Protein AF-A0A822H3J5-F1 (afdb_monomer_lite)

Radius of gyration: 17.81 Å; chains: 1; bounding box: 48×28×46 Å

pLDDT: mean 81.53, std 12.72, range [36.09, 93.25]

Structure (mmCIF, N/CA/C/O backbone):
data_AF-A0A822H3J5-F1
#
_entry.id   AF-A0A822H3J5-F1
#
loop_
_atom_site.group_PDB
_atom_site.id
_atom_site.type_symbol
_atom_site.label_atom_id
_atom_site.label_alt_id
_atom_site.label_comp_id
_atom_site.label_asym_id
_atom_site.label_entity_id
_atom_site.label_seq_id
_atom_site.pdbx_PDB_ins_code
_atom_site.Cartn_x
_atom_site.Cartn_y
_atom_site.Cartn_z
_atom_site.occupancy
_atom_site.B_iso_or_equiv
_atom_site.auth_seq_id
_atom_site.auth_comp_id
_atom_site.auth_asym_id
_atom_site.auth_atom_id
_atom_site.pdbx_PDB_model_num
ATOM 1 N N . MET A 1 1 ? 9.505 6.292 -19.113 1.00 42.97 1 MET A N 1
ATOM 2 C CA . MET A 1 1 ? 9.206 5.441 -20.291 1.00 42.97 1 MET A CA 1
ATOM 3 C C . MET A 1 1 ? 9.836 5.980 -21.575 1.00 42.97 1 MET A C 1
ATOM 5 O O . MET A 1 1 ? 10.097 5.182 -22.468 1.00 42.97 1 MET A O 1
ATOM 9 N N . ASP A 1 2 ? 10.154 7.278 -21.648 1.00 36.09 2 ASP A N 1
ATOM 10 C CA . ASP A 1 2 ? 10.727 7.888 -22.856 1.00 36.09 2 ASP A CA 1
ATOM 11 C C . ASP A 1 2 ? 12.192 7.507 -23.126 1.00 36.09 2 ASP A C 1
ATOM 13 O O . ASP A 1 2 ? 12.512 7.163 -24.261 1.00 36.09 2 ASP A O 1
ATOM 17 N N . GLU A 1 3 ? 13.057 7.431 -22.109 1.00 44.28 3 GLU A N 1
ATOM 18 C CA . GLU A 1 3 ? 14.466 7.035 -22.315 1.00 44.28 3 GLU A CA 1
ATOM 19 C C . GLU A 1 3 ? 14.655 5.540 -22.611 1.00 44.28 3 GLU A C 1
ATOM 21 O O . GLU A 1 3 ? 15.494 5.163 -23.426 1.00 44.28 3 GLU A O 1
ATOM 26 N N . VAL A 1 4 ? 13.848 4.669 -21.996 1.00 50.56 4 VAL A N 1
ATOM 27 C CA . VAL A 1 4 ? 14.081 3.212 -22.049 1.00 50.56 4 VAL A CA 1
ATOM 28 C C . VAL A 1 4 ? 13.314 2.537 -23.193 1.00 50.56 4 VAL A C 1
ATOM 30 O O . VAL A 1 4 ? 13.763 1.526 -23.737 1.00 50.56 4 VAL A O 1
ATOM 33 N N . LEU A 1 5 ? 12.157 3.077 -23.606 1.00 49.94 5 LEU A N 1
ATOM 34 C CA . LEU A 1 5 ? 11.255 2.374 -24.524 1.00 49.94 5 LEU A CA 1
ATOM 35 C C . LEU A 1 5 ? 11.156 2.959 -25.946 1.00 49.94 5 LEU A C 1
ATOM 37 O O . LEU A 1 5 ? 10.657 2.236 -26.813 1.00 49.94 5 LEU A O 1
ATOM 41 N N . LYS A 1 6 ? 11.697 4.157 -26.237 1.00 47.06 6 LYS A N 1
ATOM 42 C CA . LYS A 1 6 ? 11.663 4.807 -27.574 1.00 47.06 6 LYS A CA 1
ATOM 43 C C . LYS A 1 6 ? 10.270 4.749 -28.240 1.00 47.06 6 LYS A C 1
ATOM 45 O O . LYS A 1 6 ? 10.139 4.230 -29.348 1.00 47.06 6 LYS A O 1
ATOM 50 N N . PHE A 1 7 ? 9.220 5.213 -27.559 1.00 49.91 7 PHE A N 1
ATOM 51 C CA . PHE A 1 7 ? 7.856 5.239 -28.111 1.00 49.91 7 PHE A CA 1
ATOM 52 C C . PHE A 1 7 ? 7.465 6.624 -28.644 1.00 49.91 7 PHE A C 1
ATOM 54 O O . PHE A 1 7 ? 7.901 7.652 -28.140 1.00 49.91 7 PHE A O 1
ATOM 61 N N . ASN A 1 8 ? 6.628 6.642 -29.686 1.00 45.78 8 ASN A N 1
ATOM 62 C CA . ASN A 1 8 ? 6.114 7.858 -30.313 1.00 45.78 8 ASN A CA 1
ATOM 63 C C . ASN A 1 8 ? 5.076 8.543 -29.396 1.00 45.78 8 ASN A C 1
ATOM 65 O O . ASN A 1 8 ? 4.083 7.930 -28.992 1.00 45.78 8 ASN A O 1
ATOM 69 N N . ILE A 1 9 ? 5.315 9.823 -29.098 1.00 51.97 9 ILE A N 1
ATOM 70 C CA . ILE A 1 9 ? 4.668 10.672 -28.079 1.00 51.97 9 ILE A CA 1
ATOM 71 C C . ILE A 1 9 ? 3.122 10.656 -28.125 1.00 51.97 9 ILE A C 1
ATOM 73 O O . ILE A 1 9 ? 2.481 10.803 -27.087 1.00 51.97 9 ILE A O 1
ATOM 77 N N . LYS A 1 10 ? 2.491 10.386 -29.280 1.00 52.34 10 LYS A N 1
ATOM 78 C CA . LYS A 1 10 ? 1.016 10.330 -29.409 1.00 52.34 10 LYS A CA 1
ATOM 79 C C . LYS A 1 10 ? 0.343 9.090 -28.796 1.00 52.34 10 LYS A C 1
ATOM 81 O O . LYS A 1 10 ? -0.787 9.206 -28.337 1.00 52.34 10 LYS A O 1
ATOM 86 N N . SER A 1 11 ? 0.990 7.920 -28.760 1.00 56.25 11 SER A N 1
ATOM 87 C CA . SER A 1 11 ? 0.411 6.709 -28.125 1.00 56.25 11 SER A CA 1
ATOM 88 C C . SER A 1 11 ? 0.693 6.619 -26.622 1.00 56.25 11 SER A C 1
ATOM 90 O O . SER A 1 11 ? 0.043 5.853 -25.910 1.00 56.25 11 SER A O 1
ATOM 92 N N . ASN A 1 12 ? 1.635 7.421 -26.121 1.00 61.66 12 ASN A N 1
ATOM 93 C CA . ASN A 1 12 ? 2.086 7.360 -24.733 1.00 61.66 12 ASN A CA 1
ATOM 94 C C . ASN A 1 12 ? 1.015 7.853 -23.750 1.00 61.66 12 ASN A C 1
ATOM 96 O O . ASN A 1 12 ? 0.921 7.330 -22.645 1.00 61.66 12 ASN A O 1
ATOM 100 N N . GLY A 1 13 ? 0.172 8.809 -24.159 1.00 65.38 13 GLY A N 1
ATOM 101 C CA . GLY A 1 13 ? -0.905 9.335 -23.315 1.00 65.38 13 GLY A CA 1
ATOM 102 C C . GLY A 1 13 ? -1.955 8.277 -22.965 1.00 65.38 13 GLY A C 1
ATOM 103 O O . GLY A 1 13 ? -2.314 8.129 -21.801 1.00 65.38 13 GLY A O 1
ATOM 104 N N . PHE A 1 14 ? -2.393 7.481 -23.947 1.00 68.75 14 PHE A N 1
ATOM 105 C CA . PHE A 1 14 ? -3.379 6.419 -23.716 1.00 68.75 14 PHE A CA 1
ATOM 106 C C . PHE A 1 14 ? -2.792 5.257 -22.900 1.00 68.75 14 PHE A C 1
ATOM 108 O O . PHE A 1 14 ? -3.411 4.792 -21.945 1.00 68.75 14 PHE A O 1
ATOM 115 N N . LEU A 1 15 ? -1.564 4.834 -23.221 1.00 66.69 15 LEU A N 1
ATOM 116 C CA . LEU A 1 15 ? -0.864 3.776 -22.481 1.00 66.69 15 LEU A CA 1
ATOM 117 C C . LEU A 1 15 ? -0.520 4.192 -21.043 1.00 66.69 15 LEU A C 1
ATOM 119 O O . LEU A 1 15 ? -0.580 3.358 -20.146 1.00 66.69 15 LEU A O 1
ATOM 123 N N . SER A 1 16 ? -0.217 5.471 -20.805 1.00 71.75 16 SER A N 1
ATOM 124 C CA . SER A 1 16 ? 0.045 5.993 -19.457 1.00 71.75 16 SER A CA 1
ATOM 125 C C . SER A 1 16 ? -1.232 6.191 -18.647 1.00 71.75 16 SER A C 1
ATOM 127 O O . SER A 1 16 ? -1.172 6.133 -17.426 1.00 71.75 16 SER A O 1
ATOM 129 N N . ALA A 1 17 ? -2.386 6.393 -19.292 1.00 78.81 17 ALA A N 1
ATOM 130 C CA . ALA A 1 17 ? -3.677 6.502 -18.613 1.00 78.81 17 ALA A CA 1
ATOM 131 C C . ALA A 1 17 ? -4.227 5.140 -18.147 1.00 78.81 17 ALA A C 1
ATOM 133 O O . ALA A 1 17 ? -4.946 5.081 -17.149 1.00 78.81 17 ALA A O 1
ATOM 134 N N . LEU A 1 18 ? -3.870 4.043 -18.830 1.00 80.50 18 LEU A N 1
ATOM 135 C CA . LEU A 1 18 ? -4.349 2.687 -18.523 1.00 80.50 18 LEU A CA 1
ATOM 136 C C . LEU A 1 18 ? -4.148 2.275 -17.049 1.00 80.50 18 LEU A C 1
ATOM 138 O O . LEU A 1 18 ? -5.122 1.846 -16.424 1.00 80.50 18 LEU A O 1
ATOM 142 N N . PRO A 1 19 ? -2.943 2.428 -16.457 1.00 81.50 19 PRO A N 1
ATOM 143 C CA . PRO A 1 19 ? -2.703 2.119 -15.048 1.00 81.50 19 PRO A CA 1
ATOM 144 C C . PRO A 1 19 ? -3.611 2.896 -14.096 1.00 81.50 19 PRO A C 1
ATOM 146 O O . PRO A 1 19 ? -4.104 2.324 -13.129 1.00 81.50 19 PRO A O 1
ATOM 149 N N . TYR A 1 20 ? -3.879 4.173 -14.379 1.00 82.94 20 TYR A N 1
ATOM 150 C CA . TYR A 1 20 ? -4.724 5.014 -13.526 1.00 82.94 20 TYR A CA 1
ATOM 151 C C . TYR A 1 20 ? -6.204 4.645 -13.625 1.00 82.94 20 TYR A C 1
ATOM 153 O O . TYR A 1 20 ? -6.905 4.662 -12.614 1.00 82.94 20 TYR A O 1
ATOM 161 N N . ILE A 1 21 ? -6.681 4.261 -14.812 1.00 85.31 21 ILE A N 1
ATOM 162 C CA . ILE A 1 21 ? -8.049 3.751 -14.985 1.00 85.31 21 ILE A CA 1
ATOM 163 C C . ILE A 1 21 ? -8.209 2.423 -14.234 1.00 85.31 21 ILE A C 1
ATOM 165 O O . ILE A 1 21 ? -9.179 2.244 -13.496 1.00 85.31 21 ILE A O 1
ATOM 169 N N . GLY A 1 22 ? -7.237 1.514 -14.371 1.00 84.06 22 GLY A N 1
ATOM 170 C CA . GLY A 1 22 ? -7.221 0.245 -13.640 1.00 84.06 22 GLY A CA 1
ATOM 171 C C . GLY A 1 22 ? -7.173 0.445 -12.124 1.00 84.06 22 GLY A C 1
ATOM 172 O O . GLY A 1 22 ? -7.916 -0.208 -11.391 1.00 84.06 22 GLY A O 1
ATOM 173 N N . LEU A 1 23 ? -6.363 1.400 -11.661 1.00 88.38 23 LEU A N 1
ATOM 174 C CA . LEU A 1 23 ? -6.303 1.814 -10.262 1.00 88.38 23 LEU A CA 1
ATOM 175 C C . LEU A 1 23 ? -7.672 2.304 -9.777 1.00 88.38 23 LEU A C 1
ATOM 177 O O . LEU A 1 23 ? -8.179 1.795 -8.782 1.00 88.38 23 LEU A O 1
ATOM 181 N N . TRP A 1 24 ? -8.295 3.245 -10.490 1.00 89.12 24 TRP A N 1
ATOM 182 C CA . TRP A 1 24 ? -9.594 3.803 -10.113 1.00 89.12 24 TRP A CA 1
ATOM 183 C C . TRP A 1 24 ? -10.687 2.731 -10.016 1.00 89.12 24 TRP A C 1
ATOM 185 O O . TRP A 1 24 ? -11.409 2.675 -9.018 1.00 89.12 24 TRP A O 1
ATOM 195 N N . LEU A 1 25 ? -10.780 1.835 -11.003 1.00 90.19 25 LEU A N 1
ATOM 196 C CA . LEU A 1 25 ? -11.736 0.725 -10.968 1.00 90.19 25 LEU A CA 1
ATOM 197 C C . LEU A 1 25 ? -11.498 -0.175 -9.752 1.00 90.19 25 LEU A C 1
ATOM 199 O O . LEU A 1 25 ? -12.436 -0.501 -9.023 1.00 90.19 25 LEU A O 1
ATOM 203 N N . ASN A 1 26 ? -10.242 -0.537 -9.496 1.00 89.62 26 ASN A N 1
ATOM 204 C CA . ASN A 1 26 ? -9.917 -1.455 -8.416 1.00 89.62 26 ASN A CA 1
ATOM 205 C C . ASN A 1 26 ? -10.085 -0.826 -7.021 1.00 89.62 26 ASN A C 1
ATOM 207 O O . ASN A 1 26 ? -10.427 -1.532 -6.073 1.00 89.62 26 ASN A O 1
ATOM 211 N N . ILE A 1 27 ? -9.932 0.495 -6.878 1.00 90.81 27 ILE A N 1
ATOM 212 C CA . ILE A 1 27 ? -10.274 1.215 -5.638 1.00 90.81 27 ILE A CA 1
ATOM 213 C C . ILE A 1 27 ? -11.762 1.037 -5.313 1.00 90.81 27 ILE A C 1
ATOM 215 O O . ILE A 1 27 ? -12.110 0.646 -4.200 1.00 90.81 27 ILE A O 1
ATOM 219 N N . ASN A 1 28 ? -12.640 1.263 -6.293 1.00 90.56 28 ASN A N 1
ATOM 220 C CA . ASN A 1 28 ? -14.085 1.134 -6.096 1.00 90.56 28 ASN A CA 1
ATOM 221 C C . ASN A 1 28 ? -14.485 -0.316 -5.785 1.00 90.56 28 ASN A C 1
ATOM 223 O O . ASN A 1 28 ? -15.225 -0.572 -4.835 1.00 90.56 28 ASN A O 1
ATOM 227 N N . ILE A 1 29 ? -13.957 -1.278 -6.550 1.00 90.81 29 ILE A N 1
ATOM 228 C CA . ILE A 1 29 ? -14.249 -2.705 -6.357 1.00 90.81 29 ILE A CA 1
ATOM 229 C C . ILE A 1 29 ? -13.755 -3.180 -4.985 1.00 90.81 29 ILE A C 1
ATOM 231 O O . ILE A 1 29 ? -14.507 -3.816 -4.248 1.00 90.81 29 ILE A O 1
ATOM 235 N N . SER A 1 30 ? -12.515 -2.854 -4.613 1.00 89.00 30 SER A N 1
ATOM 236 C CA . SER A 1 30 ? -11.952 -3.264 -3.321 1.00 89.00 30 SER A CA 1
ATOM 237 C C . SER A 1 30 ? -12.694 -2.652 -2.133 1.00 89.00 30 SER A C 1
ATOM 239 O O . SER A 1 30 ? -12.882 -3.350 -1.139 1.00 89.00 30 SER A O 1
ATOM 241 N N . GLY A 1 31 ? -13.189 -1.415 -2.249 1.00 88.25 31 GLY A N 1
ATOM 242 C CA . GLY A 1 31 ? -14.052 -0.802 -1.236 1.00 88.25 31 GLY A CA 1
ATOM 243 C C . GLY A 1 31 ? -15.365 -1.565 -1.043 1.00 88.25 31 GLY A C 1
ATOM 244 O O . GLY A 1 31 ? -15.699 -1.941 0.080 1.00 88.25 31 GLY A O 1
ATOM 245 N N . ILE A 1 32 ? -16.060 -1.902 -2.137 1.00 90.69 32 ILE A N 1
ATOM 246 C CA . ILE A 1 32 ? -17.308 -2.685 -2.082 1.00 90.69 32 ILE A CA 1
ATOM 247 C C . ILE A 1 32 ? -17.056 -4.068 -1.468 1.00 90.69 32 ILE A C 1
ATOM 249 O O . ILE A 1 32 ? -17.806 -4.508 -0.596 1.00 90.69 32 ILE A O 1
ATOM 253 N N . ILE A 1 33 ? -15.997 -4.762 -1.897 1.00 88.94 33 ILE A N 1
ATOM 254 C CA . ILE A 1 33 ? -15.662 -6.093 -1.371 1.00 88.94 33 ILE A CA 1
ATOM 255 C C . ILE A 1 33 ? -15.318 -6.006 0.121 1.00 88.94 33 ILE A C 1
ATOM 257 O O . ILE A 1 33 ? -15.805 -6.828 0.902 1.00 88.94 33 ILE A O 1
ATOM 261 N N . ALA A 1 34 ? -14.526 -5.015 0.537 1.00 87.31 34 ALA A N 1
ATOM 262 C CA . ALA A 1 34 ? -14.180 -4.811 1.941 1.00 87.31 34 ALA A CA 1
ATOM 263 C C . ALA A 1 34 ? -15.430 -4.569 2.800 1.00 87.31 34 ALA A C 1
ATOM 265 O O . ALA A 1 34 ? -15.588 -5.203 3.846 1.00 87.31 34 ALA A O 1
ATOM 266 N N . ASP A 1 35 ? -16.356 -3.735 2.327 1.00 86.69 35 ASP A N 1
ATOM 267 C CA . ASP A 1 35 ? -17.621 -3.475 3.011 1.00 86.69 35 ASP A CA 1
ATOM 268 C C . ASP A 1 35 ? -18.493 -4.729 3.112 1.00 86.69 35 ASP A C 1
ATOM 270 O O . ASP A 1 35 ? -19.081 -4.990 4.163 1.00 86.69 35 ASP A O 1
ATOM 274 N N . VAL A 1 36 ? -18.567 -5.542 2.055 1.00 88.88 36 VAL A N 1
ATOM 275 C CA . VAL A 1 36 ? -19.323 -6.804 2.073 1.00 88.88 36 VAL A CA 1
ATOM 276 C C . VAL A 1 36 ? -18.722 -7.796 3.072 1.00 88.88 36 VAL A C 1
ATOM 278 O O . VAL A 1 36 ? -19.472 -8.421 3.825 1.00 88.88 36 VAL A O 1
ATOM 281 N N . ILE A 1 37 ? -17.393 -7.927 3.118 1.00 87.00 37 ILE A N 1
ATOM 282 C CA . ILE A 1 37 ? -16.687 -8.814 4.058 1.00 87.00 37 ILE A CA 1
ATOM 283 C C . ILE A 1 37 ? -16.976 -8.411 5.509 1.00 87.00 37 ILE A C 1
ATOM 285 O O . ILE A 1 37 ? -17.283 -9.273 6.340 1.00 87.00 37 ILE A O 1
ATOM 289 N N . ILE A 1 38 ? -16.936 -7.107 5.797 1.00 86.12 38 ILE A N 1
ATOM 290 C CA . ILE A 1 38 ? -17.208 -6.563 7.131 1.00 86.12 38 ILE A CA 1
ATOM 291 C C . ILE A 1 38 ? -18.691 -6.735 7.494 1.00 86.12 38 ILE A C 1
ATOM 293 O O . ILE A 1 38 ? -19.003 -7.225 8.580 1.00 86.12 38 ILE A O 1
ATOM 297 N N . ARG A 1 39 ? -19.623 -6.410 6.582 1.00 87.50 39 ARG A N 1
ATOM 298 C CA . ARG A 1 39 ? -21.077 -6.550 6.811 1.00 87.50 39 ARG A CA 1
ATOM 299 C C . ARG A 1 39 ? -21.492 -7.996 7.056 1.00 87.50 39 ARG A C 1
ATOM 301 O O . ARG A 1 39 ? -22.323 -8.252 7.923 1.00 87.50 39 ARG A O 1
ATOM 308 N N . LYS A 1 40 ? -20.899 -8.944 6.325 1.00 87.94 40 LYS A N 1
ATOM 309 C CA . LYS A 1 40 ? -21.140 -10.382 6.513 1.00 87.94 40 LYS A CA 1
ATOM 310 C C . LYS A 1 40 ? -20.417 -10.965 7.736 1.00 87.94 40 LYS A C 1
ATOM 312 O O . LYS A 1 40 ? -20.543 -12.162 7.974 1.00 87.94 40 LYS A O 1
ATOM 317 N N . LYS A 1 41 ? -19.676 -10.148 8.502 1.00 82.25 41 LYS A N 1
ATOM 318 C CA . LYS A 1 41 ? -18.871 -10.556 9.669 1.00 82.25 41 LYS A CA 1
ATOM 319 C C . LYS A 1 41 ? -17.923 -11.729 9.373 1.00 82.25 41 LYS A C 1
ATOM 321 O O . LYS A 1 41 ? -17.626 -12.520 10.261 1.00 82.25 41 LYS A O 1
ATOM 326 N N . LEU A 1 42 ? -17.446 -11.839 8.129 1.00 81.44 42 LEU A N 1
ATOM 327 C CA . LEU A 1 42 ? -16.528 -12.910 7.719 1.00 81.44 42 LEU A CA 1
ATOM 328 C C . LEU A 1 42 ? -15.133 -12.712 8.324 1.00 81.44 42 LEU A C 1
ATOM 330 O O . LEU A 1 42 ? -14.445 -13.676 8.641 1.00 81.44 42 LEU A O 1
ATOM 334 N N . LEU A 1 43 ? -14.723 -11.453 8.489 1.00 81.31 43 LEU A N 1
ATOM 335 C CA . LEU A 1 43 ? -13.462 -11.047 9.099 1.00 81.31 43 LEU A CA 1
ATOM 336 C C . LEU A 1 43 ? -13.691 -9.817 9.982 1.00 81.31 43 LEU A C 1
ATOM 338 O O . LEU A 1 43 ? -14.612 -9.030 9.753 1.00 81.31 43 LEU A O 1
ATOM 342 N N . THR A 1 44 ? -12.828 -9.623 10.982 1.00 84.25 44 THR A N 1
ATOM 343 C CA . THR A 1 44 ? -12.794 -8.368 11.746 1.00 84.25 44 THR A CA 1
ATOM 344 C C . THR A 1 44 ? -12.366 -7.215 10.840 1.00 84.25 44 THR A C 1
ATOM 346 O O . THR A 1 44 ? -11.671 -7.418 9.837 1.00 84.25 44 THR A O 1
ATOM 349 N N . THR A 1 45 ? -12.752 -5.989 11.194 1.00 81.94 45 THR A N 1
ATOM 350 C CA . THR A 1 45 ? -12.348 -4.775 10.466 1.00 81.94 45 THR A CA 1
ATOM 351 C C . THR A 1 45 ? -10.827 -4.722 10.320 1.00 81.94 45 THR A C 1
ATOM 353 O O . THR A 1 45 ? -10.320 -4.657 9.203 1.00 81.94 45 THR A O 1
ATOM 356 N N . THR A 1 46 ? -10.092 -4.925 11.414 1.00 84.62 46 THR A N 1
ATOM 357 C CA . THR A 1 46 ? -8.623 -4.941 11.436 1.00 84.62 46 THR A CA 1
ATOM 358 C C . THR A 1 46 ? -8.015 -6.000 10.515 1.00 84.62 46 THR A C 1
ATOM 360 O O . THR A 1 46 ? -7.075 -5.702 9.777 1.00 84.62 46 THR A O 1
ATOM 363 N N . ASN A 1 47 ? -8.534 -7.234 10.521 1.00 86.06 47 ASN A N 1
ATOM 364 C CA . ASN A 1 47 ? -7.993 -8.302 9.673 1.00 86.06 47 ASN A CA 1
ATOM 365 C C . ASN A 1 47 ? -8.311 -8.066 8.196 1.00 86.06 47 ASN A C 1
ATOM 367 O O . ASN A 1 47 ? -7.470 -8.337 7.343 1.00 86.06 47 ASN A O 1
ATOM 371 N N . THR A 1 48 ? -9.478 -7.491 7.905 1.00 86.38 48 THR A N 1
ATOM 372 C CA . THR A 1 48 ? -9.853 -7.068 6.552 1.00 86.38 48 THR A CA 1
ATOM 373 C C . THR A 1 48 ? -8.880 -6.000 6.049 1.00 86.38 48 THR A C 1
ATOM 375 O O . THR A 1 48 ? -8.261 -6.188 5.002 1.00 86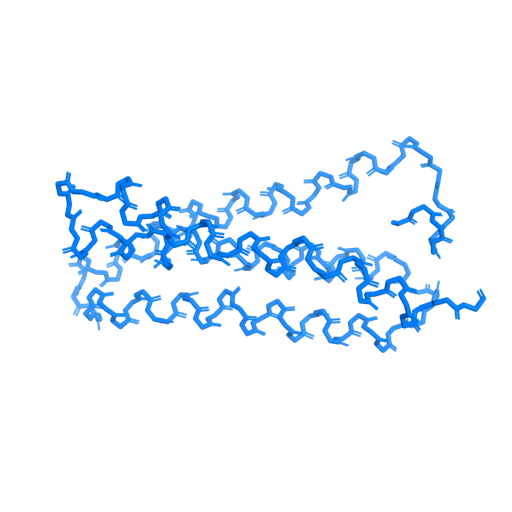.38 48 THR A O 1
ATOM 378 N N . ARG A 1 49 ? -8.628 -4.937 6.833 1.00 86.94 49 ARG A N 1
ATOM 379 C CA . ARG A 1 49 ? -7.662 -3.880 6.465 1.00 86.94 49 ARG A CA 1
ATOM 380 C C . ARG A 1 49 ? -6.247 -4.424 6.256 1.00 86.94 49 ARG A C 1
ATOM 382 O O . ARG A 1 49 ? -5.561 -4.011 5.321 1.00 86.94 49 ARG A O 1
ATOM 389 N N . LYS A 1 50 ? -5.795 -5.356 7.103 1.00 87.25 50 LYS A N 1
ATOM 390 C CA . LYS A 1 50 ? -4.480 -6.008 6.959 1.00 87.25 50 LYS A CA 1
ATOM 391 C C . LYS A 1 50 ? -4.393 -6.832 5.677 1.00 87.25 50 LYS A C 1
ATOM 393 O O . LYS A 1 50 ? -3.414 -6.699 4.951 1.00 87.25 50 LYS A O 1
ATOM 398 N N . LEU A 1 51 ? -5.416 -7.631 5.373 1.00 89.44 51 LEU A N 1
ATOM 399 C CA . LEU A 1 51 ? -5.452 -8.459 4.169 1.00 89.44 51 LEU A CA 1
ATOM 400 C C . LEU A 1 51 ? -5.361 -7.607 2.897 1.00 89.44 51 LEU A C 1
ATOM 402 O O . LEU A 1 51 ? -4.514 -7.875 2.048 1.00 89.44 51 LEU A O 1
ATOM 406 N N . PHE A 1 52 ? -6.172 -6.550 2.788 1.00 89.00 52 PHE A N 1
ATOM 407 C CA . PHE A 1 52 ? -6.138 -5.660 1.624 1.00 89.00 52 PHE A CA 1
ATOM 408 C C . PHE A 1 52 ? -4.803 -4.918 1.481 1.00 89.00 52 PHE A C 1
ATOM 410 O O . PHE A 1 52 ? -4.325 -4.763 0.360 1.00 89.00 52 PHE A O 1
ATOM 417 N N . ASN A 1 53 ? -4.162 -4.527 2.589 1.00 90.31 53 ASN A N 1
ATOM 418 C CA . ASN A 1 53 ? -2.819 -3.938 2.551 1.00 90.31 53 ASN A CA 1
ATOM 419 C C . ASN A 1 53 ? -1.739 -4.933 2.117 1.00 90.31 53 ASN A C 1
ATOM 421 O O . ASN A 1 53 ? -0.835 -4.561 1.374 1.00 90.31 53 ASN A O 1
ATOM 425 N N . ILE A 1 54 ? -1.808 -6.188 2.568 1.00 90.69 54 ILE A N 1
ATOM 426 C CA . ILE A 1 54 ? -0.849 -7.218 2.151 1.00 90.69 54 ILE A CA 1
ATOM 427 C C . ILE A 1 54 ? -1.027 -7.499 0.663 1.00 90.69 54 ILE A C 1
ATOM 429 O O . ILE A 1 54 ? -0.055 -7.442 -0.084 1.00 90.69 54 ILE A O 1
ATOM 433 N N . LEU A 1 55 ? -2.259 -7.731 0.208 1.00 89.25 55 LEU A N 1
ATOM 434 C CA . LEU A 1 55 ? -2.542 -7.987 -1.203 1.00 89.25 55 LEU A CA 1
ATOM 435 C C . LEU A 1 55 ? -2.122 -6.805 -2.083 1.00 89.25 55 LEU A C 1
ATOM 437 O O . LEU A 1 55 ? -1.432 -7.002 -3.078 1.00 89.25 55 LEU A O 1
ATOM 441 N N . GLY A 1 56 ? -2.466 -5.579 -1.690 1.00 87.38 56 GLY A N 1
ATOM 442 C CA . GLY A 1 56 ? -2.146 -4.377 -2.456 1.00 87.38 56 GLY A CA 1
ATOM 443 C C . GLY A 1 56 ? -0.677 -3.939 -2.408 1.00 87.38 56 GLY A C 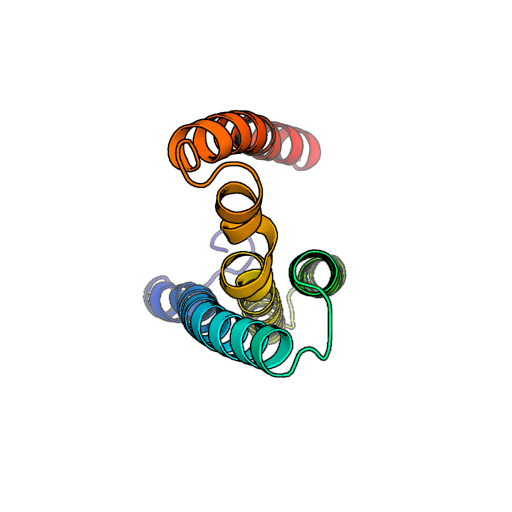1
ATOM 444 O O . GLY A 1 56 ? -0.327 -3.001 -3.112 1.00 87.38 56 GLY A O 1
ATOM 445 N N . ASN A 1 57 ? 0.198 -4.590 -1.634 1.00 88.81 57 ASN A N 1
ATOM 446 C CA . ASN A 1 57 ? 1.648 -4.337 -1.669 1.00 88.81 57 ASN A CA 1
ATOM 447 C C . ASN A 1 57 ? 2.445 -5.541 -2.186 1.00 88.81 57 ASN A C 1
ATOM 449 O O . ASN A 1 57 ? 3.388 -5.367 -2.956 1.00 88.81 57 ASN A O 1
ATOM 453 N N . LEU A 1 58 ? 2.042 -6.763 -1.832 1.00 91.56 58 LEU A N 1
ATOM 454 C CA . LEU A 1 58 ? 2.727 -7.988 -2.239 1.00 91.56 58 LEU A CA 1
ATOM 455 C C . LEU A 1 58 ? 2.563 -8.264 -3.737 1.00 91.56 58 LEU A C 1
ATOM 457 O O . LEU A 1 58 ? 3.547 -8.559 -4.412 1.00 91.56 58 LEU A O 1
ATOM 461 N N . LEU A 1 59 ? 1.341 -8.137 -4.271 1.00 88.31 59 LEU A N 1
ATOM 462 C CA . LEU A 1 59 ? 1.087 -8.343 -5.700 1.00 88.31 59 LEU A CA 1
ATOM 463 C C . LEU A 1 59 ? 1.884 -7.344 -6.554 1.00 88.31 59 LEU A C 1
ATOM 465 O O . LEU A 1 59 ? 2.655 -7.799 -7.402 1.00 88.31 59 LEU A O 1
ATOM 469 N N . PRO A 1 60 ? 1.803 -6.014 -6.325 1.00 88.00 60 PRO A N 1
ATOM 470 C CA . PRO A 1 60 ? 2.609 -5.063 -7.086 1.00 88.00 60 PRO A CA 1
ATOM 471 C C . PRO A 1 60 ? 4.113 -5.314 -6.961 1.00 88.00 60 PRO A C 1
ATOM 473 O O . PRO A 1 60 ? 4.812 -5.211 -7.964 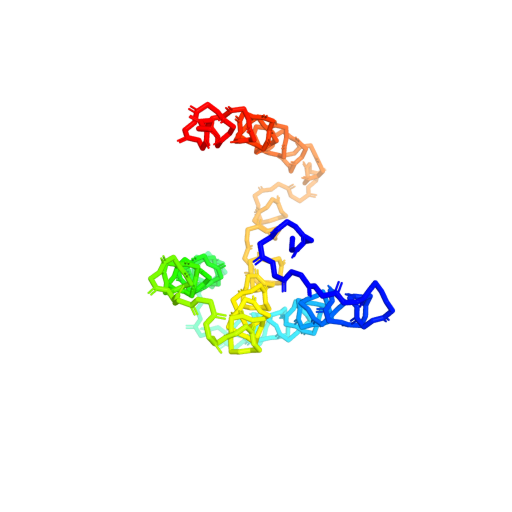1.00 88.00 60 PRO A O 1
ATOM 476 N N . ALA A 1 61 ? 4.614 -5.702 -5.781 1.00 88.25 61 ALA A N 1
ATOM 477 C CA . ALA A 1 61 ? 6.031 -6.015 -5.595 1.00 88.25 61 ALA A CA 1
ATOM 478 C C . ALA A 1 61 ? 6.493 -7.182 -6.484 1.00 88.25 61 ALA A C 1
ATOM 480 O O . ALA A 1 61 ? 7.537 -7.082 -7.126 1.00 88.25 61 ALA A O 1
ATOM 481 N N . ILE A 1 62 ? 5.701 -8.256 -6.585 1.00 89.12 62 ILE A N 1
ATOM 482 C CA . ILE A 1 62 ? 6.007 -9.402 -7.459 1.00 89.12 62 ILE A CA 1
ATOM 483 C C . ILE A 1 62 ? 6.020 -8.975 -8.933 1.00 89.12 62 ILE A C 1
ATOM 485 O O . ILE A 1 62 ? 6.925 -9.353 -9.683 1.00 89.12 62 ILE A O 1
ATOM 489 N N . PHE A 1 63 ? 5.046 -8.163 -9.358 1.00 86.81 63 PHE A N 1
ATOM 490 C CA . PHE A 1 63 ? 4.982 -7.677 -10.738 1.00 86.81 63 PHE A CA 1
ATOM 491 C C . PHE A 1 63 ? 6.152 -6.746 -11.075 1.00 86.81 63 PHE A C 1
ATOM 493 O O . PHE A 1 63 ? 6.776 -6.913 -12.120 1.00 86.81 63 PHE A O 1
ATOM 500 N N . VAL A 1 64 ? 6.502 -5.816 -10.183 1.00 85.12 64 VAL A N 1
ATOM 501 C CA . VAL A 1 64 ? 7.642 -4.903 -10.369 1.00 85.12 64 VAL A CA 1
ATOM 502 C C . VAL A 1 64 ? 8.971 -5.659 -10.364 1.00 85.12 64 VAL A C 1
ATOM 504 O O . VAL A 1 64 ? 9.828 -5.386 -11.202 1.00 85.12 64 VAL A O 1
ATOM 507 N N . LEU A 1 65 ? 9.132 -6.661 -9.497 1.00 87.75 65 LEU A N 1
ATOM 508 C CA . LEU A 1 65 ? 10.319 -7.515 -9.504 1.00 87.75 65 LEU A CA 1
ATOM 509 C C . LEU A 1 65 ? 10.434 -8.300 -10.817 1.00 87.75 65 LEU A C 1
ATOM 511 O O . LEU A 1 65 ? 11.513 -8.384 -11.393 1.00 87.75 65 LEU A O 1
ATOM 515 N N . SER A 1 66 ? 9.318 -8.818 -11.332 1.00 84.12 66 SER A N 1
ATOM 516 C CA . SER A 1 66 ? 9.287 -9.518 -12.622 1.00 84.12 66 SER A CA 1
ATOM 517 C C . SER A 1 66 ? 9.691 -8.599 -13.780 1.00 84.12 66 SER A C 1
ATOM 519 O O . SER A 1 66 ? 10.419 -9.025 -14.675 1.00 84.12 66 SER A O 1
ATOM 521 N N . LEU A 1 67 ? 9.284 -7.324 -13.739 1.00 81.75 67 LEU A N 1
ATOM 522 C CA . LEU A 1 67 ? 9.691 -6.316 -14.724 1.00 81.75 67 LEU A CA 1
ATOM 523 C C . LEU A 1 67 ? 11.203 -6.071 -14.725 1.00 81.75 67 LEU A C 1
ATOM 525 O O . LEU A 1 67 ? 11.767 -5.861 -15.797 1.00 81.75 67 LEU A O 1
ATOM 529 N N . ALA A 1 68 ? 11.865 -6.141 -13.566 1.00 79.94 68 ALA A N 1
ATOM 530 C CA . ALA A 1 68 ? 13.314 -5.951 -13.469 1.00 79.94 68 ALA A CA 1
ATOM 531 C C . ALA A 1 68 ? 14.114 -7.018 -14.243 1.00 79.94 68 ALA A C 1
ATOM 533 O O . ALA A 1 68 ? 15.222 -6.744 -14.698 1.00 79.94 68 ALA A O 1
ATOM 534 N N . PHE A 1 69 ? 13.545 -8.212 -14.443 1.00 80.12 69 PHE A N 1
ATOM 535 C CA . PHE A 1 69 ? 14.173 -9.303 -15.197 1.00 80.12 69 PHE A CA 1
ATOM 536 C C . PHE A 1 69 ? 13.763 -9.353 -16.683 1.00 80.12 69 PHE A C 1
ATOM 538 O O . PHE A 1 69 ? 14.259 -10.201 -17.428 1.00 80.12 69 PHE A O 1
ATOM 545 N N . MET A 1 70 ? 12.871 -8.471 -17.155 1.00 74.44 70 MET A N 1
ATOM 546 C CA . MET A 1 70 ? 12.384 -8.489 -18.541 1.00 74.44 70 MET A CA 1
ATOM 547 C C . MET A 1 70 ? 13.294 -7.718 -19.511 1.00 74.44 70 MET A C 1
ATOM 549 O O . MET A 1 70 ? 13.676 -6.576 -19.280 1.00 74.44 70 MET A O 1
ATOM 553 N N . THR A 1 71 ? 13.587 -8.318 -20.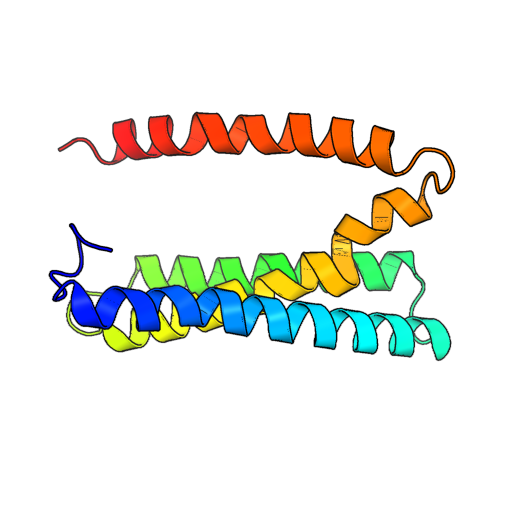670 1.00 63.69 71 THR A N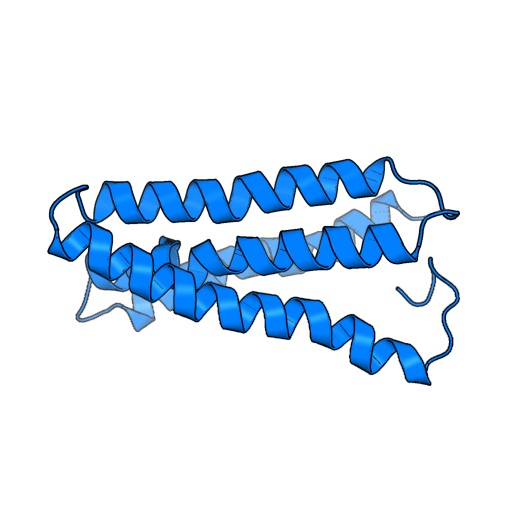 1
ATOM 554 C CA . THR A 1 71 ? 14.389 -7.699 -21.743 1.00 63.69 71 THR A CA 1
ATOM 555 C C . THR A 1 71 ? 13.543 -6.842 -22.704 1.00 63.69 71 THR A C 1
ATOM 557 O O . THR A 1 71 ? 12.374 -7.133 -22.970 1.00 63.69 71 THR A O 1
ATOM 560 N N . CYS A 1 72 ? 14.171 -5.837 -23.333 1.00 61.31 72 CYS A N 1
ATOM 561 C CA . CYS A 1 72 ? 13.602 -4.834 -24.254 1.00 61.31 72 CYS A CA 1
ATOM 562 C C . CYS A 1 72 ? 12.787 -5.340 -25.468 1.00 61.31 72 CYS A C 1
ATOM 564 O O . CYS A 1 72 ? 12.238 -4.516 -26.202 1.00 61.31 72 CYS A O 1
ATOM 566 N N . ARG A 1 73 ? 12.693 -6.654 -25.718 1.00 61.28 73 ARG A N 1
ATOM 567 C CA . ARG A 1 73 ? 11.857 -7.230 -26.791 1.00 61.28 73 ARG A CA 1
ATOM 568 C C . ARG A 1 73 ? 10.365 -7.283 -26.434 1.00 61.28 73 ARG A C 1
ATOM 570 O O . ARG A 1 73 ? 9.540 -7.299 -27.339 1.00 61.28 73 ARG A O 1
ATOM 577 N N . LEU A 1 74 ? 10.007 -7.253 -25.147 1.00 67.62 74 LEU A N 1
ATOM 578 C CA . LEU A 1 74 ? 8.634 -7.463 -24.654 1.00 67.62 74 LEU A CA 1
ATOM 579 C C . LEU A 1 74 ? 8.003 -6.184 -24.072 1.00 67.62 74 LEU A C 1
ATOM 581 O O . LEU A 1 74 ? 7.357 -6.202 -23.027 1.00 67.62 74 LEU A O 1
ATOM 585 N N . LYS A 1 75 ? 8.178 -5.054 -24.765 1.00 69.62 75 LYS A N 1
ATOM 586 C CA . LYS A 1 75 ? 7.727 -3.719 -24.323 1.00 69.62 75 LYS A CA 1
ATOM 587 C C . LYS A 1 75 ? 6.233 -3.654 -23.983 1.00 69.62 75 LYS A C 1
ATOM 589 O O . LYS A 1 75 ? 5.864 -3.090 -22.962 1.00 69.62 75 LYS A O 1
ATOM 594 N N . TYR A 1 76 ? 5.380 -4.269 -24.803 1.00 72.88 76 TYR A N 1
ATOM 595 C CA . TYR A 1 76 ? 3.931 -4.293 -24.572 1.00 72.88 76 TYR A CA 1
ATOM 596 C C . TYR A 1 76 ? 3.540 -5.139 -23.356 1.00 72.88 76 TYR A C 1
ATOM 598 O O . TYR A 1 76 ? 2.676 -4.741 -22.582 1.00 72.88 76 TYR A O 1
ATOM 606 N N . VAL A 1 77 ? 4.217 -6.272 -23.144 1.00 76.88 77 VAL A N 1
ATOM 607 C CA . VAL A 1 77 ? 3.975 -7.141 -21.982 1.00 76.88 77 VAL A CA 1
ATOM 608 C C . VAL A 1 77 ? 4.381 -6.430 -20.693 1.00 76.88 77 VAL A C 1
ATOM 610 O O . VAL A 1 77 ? 3.650 -6.504 -19.712 1.00 76.88 77 VAL A O 1
ATOM 613 N N . ALA A 1 78 ? 5.480 -5.670 -20.709 1.00 78.62 78 ALA A N 1
ATOM 614 C CA . ALA A 1 78 ? 5.905 -4.873 -19.562 1.00 78.62 78 ALA A CA 1
ATOM 615 C C . ALA A 1 78 ? 4.855 -3.820 -19.160 1.00 78.62 78 ALA A C 1
ATOM 617 O O . ALA A 1 78 ? 4.552 -3.669 -17.978 1.00 78.62 78 ALA A O 1
ATOM 618 N N . VAL A 1 79 ? 4.242 -3.134 -20.132 1.00 79.56 79 VAL A N 1
ATOM 619 C CA . VAL A 1 79 ? 3.182 -2.148 -19.855 1.00 79.56 79 VAL A CA 1
ATOM 620 C C . VAL A 1 79 ? 1.937 -2.813 -19.269 1.00 79.56 79 VAL A C 1
ATOM 622 O O . VAL A 1 79 ? 1.371 -2.297 -18.306 1.00 79.56 79 VAL A O 1
ATOM 625 N N . VAL A 1 80 ? 1.525 -3.970 -19.794 1.00 82.12 80 VAL A N 1
ATOM 626 C CA . VAL A 1 80 ? 0.381 -4.725 -19.251 1.00 82.12 80 VAL A CA 1
ATOM 627 C C . VAL A 1 80 ? 0.664 -5.184 -17.820 1.00 82.12 80 VAL A C 1
ATOM 629 O O . VAL A 1 80 ? -0.173 -4.996 -16.940 1.00 82.12 80 VAL A O 1
ATOM 632 N N . LEU A 1 81 ? 1.855 -5.726 -17.562 1.00 83.06 81 LEU A N 1
ATOM 633 C CA . LEU A 1 81 ? 2.237 -6.216 -16.239 1.00 83.06 81 LEU A CA 1
ATOM 634 C C . LEU A 1 81 ? 2.309 -5.080 -15.208 1.00 83.06 81 LEU A C 1
ATOM 636 O O . LEU A 1 81 ? 1.813 -5.223 -14.091 1.00 83.06 81 LEU A O 1
ATOM 640 N N . LEU A 1 82 ? 2.849 -3.925 -15.608 1.00 84.06 82 LEU A N 1
ATOM 641 C CA . LEU A 1 82 ? 2.869 -2.715 -14.788 1.00 84.06 82 LEU A CA 1
ATOM 642 C C . LEU A 1 82 ? 1.454 -2.190 -14.529 1.00 84.06 82 LEU A C 1
ATOM 644 O O . LEU A 1 82 ? 1.133 -1.830 -13.401 1.00 84.06 82 LEU A O 1
ATOM 648 N N . THR A 1 83 ? 0.589 -2.198 -15.545 1.00 85.38 83 THR A N 1
ATOM 649 C CA . THR A 1 83 ? -0.817 -1.782 -15.419 1.00 85.38 83 THR A CA 1
ATOM 650 C C . THR A 1 83 ? -1.552 -2.651 -14.404 1.00 85.38 83 THR A C 1
ATOM 652 O O . THR A 1 83 ? -2.229 -2.122 -13.527 1.00 85.38 83 THR A O 1
ATOM 655 N N . ILE A 1 84 ? -1.385 -3.974 -14.479 1.00 86.06 84 ILE A N 1
ATOM 656 C CA . ILE A 1 84 ? -1.992 -4.922 -13.537 1.00 86.06 84 ILE A CA 1
ATOM 657 C C . ILE A 1 84 ? -1.432 -4.708 -12.126 1.00 86.06 84 ILE A C 1
ATOM 659 O O . ILE A 1 84 ? -2.204 -4.621 -11.171 1.00 86.06 84 ILE A O 1
ATOM 663 N N . GLY A 1 85 ? -0.112 -4.560 -11.987 1.00 86.44 85 GLY A N 1
ATOM 664 C CA . GLY A 1 85 ? 0.524 -4.287 -10.698 1.00 86.44 85 GLY A CA 1
ATOM 665 C C . GLY A 1 85 ? -0.002 -3.007 -10.046 1.00 86.44 85 GLY A C 1
ATOM 666 O O . GLY A 1 85 ? -0.440 -3.033 -8.899 1.00 86.44 85 GLY A O 1
ATOM 667 N N . VAL A 1 86 ? -0.047 -1.900 -10.787 1.00 86.88 86 VAL A N 1
ATOM 668 C CA . VAL A 1 86 ? -0.581 -0.623 -10.288 1.00 86.88 86 VAL A CA 1
ATOM 669 C C . VAL A 1 86 ? -2.078 -0.724 -9.987 1.00 86.88 86 VAL A C 1
ATOM 671 O O . VAL A 1 86 ? -2.522 -0.215 -8.961 1.00 86.88 86 VAL A O 1
ATOM 674 N N . ALA A 1 87 ? -2.857 -1.431 -10.811 1.00 88.06 87 ALA A N 1
ATOM 675 C CA . ALA A 1 87 ? -4.274 -1.647 -10.541 1.00 88.06 87 ALA A CA 1
ATOM 676 C C . ALA A 1 87 ? -4.479 -2.357 -9.195 1.00 88.06 87 ALA A C 1
ATOM 678 O O . ALA A 1 87 ? -5.244 -1.867 -8.363 1.00 88.06 87 ALA A O 1
ATOM 679 N N . PHE A 1 88 ? -3.741 -3.440 -8.920 1.00 87.38 88 PHE A N 1
ATOM 680 C CA . PHE A 1 88 ? -3.816 -4.160 -7.641 1.00 87.38 88 PHE A CA 1
ATOM 681 C C . PHE A 1 88 ? -3.399 -3.315 -6.435 1.00 87.38 88 PHE A C 1
ATOM 683 O O . PHE A 1 88 ? -3.955 -3.500 -5.352 1.00 87.38 88 PHE A O 1
ATOM 690 N N . HIS A 1 89 ? -2.504 -2.341 -6.615 1.00 88.25 89 HIS A N 1
ATOM 691 C CA . HIS A 1 89 ? -2.169 -1.387 -5.557 1.00 88.25 89 HIS A CA 1
ATOM 692 C C . HIS A 1 89 ? -3.386 -0.563 -5.093 1.00 88.25 89 HIS A C 1
ATOM 694 O O . HIS A 1 89 ? -3.479 -0.189 -3.924 1.00 88.25 89 HIS A O 1
ATOM 700 N N . GLY A 1 90 ? -4.387 -0.382 -5.962 1.00 86.00 90 GLY A N 1
ATOM 701 C CA . GLY A 1 90 ? -5.675 0.248 -5.643 1.00 86.00 90 GLY A CA 1
ATOM 702 C C . GLY A 1 90 ? -6.398 -0.358 -4.435 1.00 86.00 90 GLY A C 1
ATOM 703 O O . GLY A 1 90 ? -7.086 0.359 -3.707 1.00 86.00 90 GLY A O 1
ATOM 704 N N . CYS A 1 91 ? -6.172 -1.647 -4.153 1.00 86.62 91 CYS A N 1
ATOM 705 C CA . CYS A 1 91 ? -6.720 -2.333 -2.980 1.00 86.62 91 CYS A CA 1
ATOM 706 C C . CYS A 1 91 ? -6.325 -1.671 -1.650 1.00 86.62 91 CYS A C 1
ATOM 708 O O . CYS A 1 91 ? -7.115 -1.674 -0.703 1.00 86.62 91 CYS A O 1
ATOM 710 N N . CYS A 1 92 ? -5.127 -1.082 -1.573 1.00 86.62 92 CYS A N 1
ATOM 711 C CA . CYS A 1 92 ? -4.641 -0.397 -0.375 1.00 86.62 92 CYS A CA 1
ATOM 712 C C . CYS A 1 92 ? -5.470 0.851 -0.038 1.00 86.62 92 CYS A C 1
ATOM 714 O O . CYS A 1 92 ? -5.651 1.162 1.139 1.00 86.62 92 CYS A O 1
ATOM 716 N N . PHE A 1 93 ? -6.000 1.538 -1.053 1.00 84.44 93 PHE A N 1
ATOM 717 C CA . PHE A 1 93 ? -6.789 2.757 -0.878 1.00 84.44 93 PHE A CA 1
ATOM 718 C C . PHE A 1 93 ? -8.259 2.447 -0.578 1.00 84.44 93 PHE A C 1
ATOM 720 O O . PHE A 1 93 ? -8.822 3.031 0.341 1.00 84.44 93 PHE A O 1
ATOM 727 N N . GLY A 1 94 ? -8.873 1.519 -1.323 1.00 80.56 94 GLY A N 1
ATOM 728 C CA . GLY A 1 94 ? -10.299 1.199 -1.178 1.00 80.56 94 GLY A CA 1
ATOM 729 C C . GLY A 1 94 ? -10.630 0.346 0.049 1.00 80.56 94 GLY A C 1
ATOM 730 O O . GLY A 1 94 ? -11.649 0.566 0.696 1.00 80.56 94 GLY A O 1
ATOM 731 N N . GLY A 1 95 ? -9.769 -0.613 0.401 1.00 79.88 95 GLY A N 1
ATOM 732 C CA . GLY A 1 95 ? -10.012 -1.549 1.508 1.00 79.88 95 GLY A CA 1
ATOM 733 C C . GLY A 1 95 ? -8.941 -1.560 2.600 1.00 79.88 95 GLY A C 1
ATOM 734 O O . GLY A 1 95 ? -9.137 -2.237 3.611 1.00 79.88 95 GLY A O 1
ATOM 735 N N . GLY A 1 96 ? -7.822 -0.854 2.401 1.00 85.50 96 GLY A N 1
ATOM 736 C CA . GLY A 1 96 ? -6.599 -0.954 3.203 1.00 85.50 96 GLY A CA 1
ATOM 737 C C . GLY A 1 96 ? -6.330 0.237 4.130 1.00 85.50 96 GLY A C 1
ATOM 738 O O . GLY A 1 96 ? -7.187 0.636 4.917 1.00 85.50 96 GLY A O 1
ATOM 739 N N . TYR A 1 97 ? -5.094 0.753 4.107 1.00 84.38 97 TYR A N 1
ATOM 740 C CA . TYR A 1 97 ? -4.568 1.681 5.120 1.00 84.38 97 TYR A CA 1
ATOM 741 C C . TYR A 1 97 ? -5.278 3.037 5.161 1.00 84.38 97 TYR A C 1
ATOM 743 O O . TYR A 1 97 ? -5.302 3.667 6.215 1.00 84.38 97 TYR A O 1
ATOM 751 N N . LEU A 1 98 ? -5.873 3.484 4.051 1.00 85.31 98 LEU A N 1
ATOM 752 C CA . LEU A 1 98 ? -6.498 4.808 3.982 1.00 85.31 98 LEU A CA 1
ATOM 753 C C . LEU A 1 98 ? -7.683 4.934 4.955 1.00 85.31 98 LEU A C 1
ATOM 755 O O . LEU A 1 98 ? -7.921 5.997 5.519 1.00 85.31 98 LEU A O 1
ATOM 759 N N . LEU A 1 99 ? -8.361 3.818 5.230 1.00 85.69 99 LEU A N 1
ATOM 760 C CA . LEU A 1 99 ? -9.480 3.740 6.170 1.00 85.69 99 LEU A CA 1
ATOM 761 C C . LEU A 1 99 ? -9.031 3.546 7.629 1.00 85.69 99 LEU A C 1
ATOM 763 O O . LEU A 1 99 ? -9.815 3.771 8.546 1.00 85.69 99 LEU A O 1
ATOM 767 N N . VAL A 1 100 ? -7.765 3.188 7.875 1.00 87.56 100 VAL A N 1
ATOM 768 C CA . VAL A 1 100 ? -7.253 2.913 9.231 1.00 87.56 100 VAL A CA 1
ATOM 769 C C . VAL A 1 100 ? -7.239 4.173 10.099 1.00 87.56 100 VAL A C 1
ATOM 771 O O . VAL A 1 100 ? -7.514 4.096 11.293 1.00 87.56 100 VAL A O 1
ATOM 774 N N . ALA A 1 101 ? -6.974 5.346 9.519 1.00 85.56 101 ALA A N 1
ATOM 775 C CA . ALA A 1 101 ? -7.022 6.606 10.265 1.00 85.56 101 ALA A CA 1
ATOM 776 C C . ALA A 1 101 ? -8.440 6.914 10.789 1.00 85.56 101 ALA A C 1
ATOM 778 O O . ALA A 1 101 ? -8.586 7.424 11.901 1.00 85.56 101 ALA A O 1
ATOM 779 N N . ASN A 1 102 ? -9.470 6.543 10.018 1.00 86.81 102 ASN A N 1
ATOM 780 C CA . ASN A 1 102 ? -10.871 6.653 10.423 1.00 86.81 102 ASN A CA 1
ATOM 781 C C . ASN A 1 102 ? -11.230 5.648 11.527 1.00 86.81 102 ASN A C 1
ATOM 783 O O . ASN A 1 102 ? -11.979 5.985 12.440 1.00 86.81 102 ASN A O 1
ATOM 787 N N . ASP A 1 103 ? -10.662 4.441 11.471 1.00 85.19 103 ASP A N 1
ATOM 788 C CA . ASP A 1 103 ? -10.878 3.404 12.486 1.00 85.19 103 ASP A CA 1
ATOM 789 C C . ASP A 1 103 ? -10.208 3.754 13.838 1.00 85.19 103 ASP A C 1
ATOM 791 O O . ASP A 1 103 ? -10.716 3.371 14.889 1.00 85.19 103 ASP A O 1
ATOM 795 N N . ILE A 1 104 ? -9.082 4.485 13.832 1.00 85.75 104 ILE A N 1
ATOM 796 C CA . ILE A 1 104 ? -8.335 4.867 15.050 1.00 85.75 104 ILE A CA 1
ATOM 797 C C . ILE A 1 104 ? -8.916 6.120 15.715 1.00 85.75 104 ILE A C 1
ATOM 799 O O . ILE A 1 104 ? -9.123 6.140 16.928 1.00 85.75 104 ILE A O 1
ATOM 803 N N . ALA A 1 105 ? -9.123 7.190 14.944 1.00 87.62 105 ALA A N 1
ATOM 804 C CA . ALA A 1 105 ? -9.530 8.487 15.477 1.00 87.62 105 ALA A CA 1
ATOM 805 C C . ALA A 1 105 ? -10.496 9.186 14.506 1.00 87.62 105 ALA A C 1
ATOM 807 O O . ALA A 1 105 ? -10.073 10.066 13.749 1.00 87.62 105 ALA A O 1
ATOM 808 N N . PRO A 1 106 ? -11.798 8.851 14.531 1.00 84.50 106 PRO A N 1
ATOM 809 C CA . PRO A 1 106 ? -12.776 9.402 13.589 1.00 84.50 106 PRO A CA 1
ATOM 810 C C . PRO A 1 106 ? -12.900 10.933 13.684 1.00 84.50 106 PRO A C 1
ATOM 812 O O . PRO A 1 106 ? -13.049 11.607 12.672 1.00 84.50 106 PRO A O 1
ATOM 815 N N . ALA A 1 107 ? -12.747 11.514 14.881 1.00 91.56 107 ALA A N 1
ATOM 816 C CA . ALA A 1 107 ? -12.779 12.970 15.071 1.00 91.56 107 ALA A CA 1
ATOM 817 C C . ALA A 1 107 ? -11.506 13.696 14.582 1.00 91.56 107 ALA A C 1
ATOM 819 O O . ALA A 1 107 ? -11.548 14.891 14.303 1.00 91.56 107 ALA A O 1
ATOM 820 N N . TYR A 1 108 ? -10.377 12.987 14.460 1.00 90.50 108 TYR A N 1
ATOM 821 C CA . TYR A 1 108 ? -9.062 13.561 14.134 1.00 90.50 108 TYR A CA 1
ATOM 822 C C . TYR A 1 108 ? -8.404 12.886 12.924 1.00 90.50 108 TYR A C 1
ATOM 824 O O . TYR A 1 108 ? -7.186 12.961 12.748 1.00 90.50 108 TYR A O 1
ATOM 832 N N . THR A 1 109 ? -9.198 12.238 12.067 1.00 88.75 109 THR A N 1
ATOM 833 C CA . THR A 1 109 ? -8.708 11.419 10.947 1.00 88.75 109 THR A CA 1
ATOM 834 C C . THR A 1 109 ? -7.791 12.210 10.021 1.00 88.75 109 THR A C 1
ATOM 836 O O . THR A 1 109 ? -6.732 11.717 9.643 1.00 88.75 109 THR A O 1
ATOM 839 N N . GLY A 1 110 ? -8.146 13.463 9.714 1.00 88.25 110 GLY A N 1
ATOM 840 C CA . GLY A 1 110 ? -7.330 14.331 8.864 1.00 88.25 110 GLY A CA 1
ATOM 841 C C . GLY A 1 110 ? -5.949 14.635 9.451 1.00 88.25 110 GLY A C 1
ATOM 842 O O . GLY A 1 110 ? -4.964 14.629 8.720 1.00 88.25 110 GLY A O 1
ATOM 843 N N . ILE A 1 111 ? -5.852 14.831 10.771 1.00 92.25 111 ILE A N 1
ATOM 844 C CA . ILE A 1 111 ? -4.579 15.119 11.449 1.00 92.25 111 ILE A CA 1
ATOM 845 C C . ILE A 1 111 ? -3.704 13.864 11.475 1.00 92.25 111 ILE A C 1
ATOM 847 O O . ILE A 1 111 ? -2.539 13.917 11.086 1.00 92.25 111 ILE A O 1
ATOM 851 N N . VAL A 1 112 ? -4.272 12.723 11.876 1.00 90.56 112 VAL A N 1
ATOM 852 C CA . VAL A 1 112 ? -3.551 11.440 11.929 1.00 90.56 112 VAL A CA 1
ATOM 853 C C . VAL A 1 112 ? -3.044 11.047 10.541 1.00 90.56 112 VAL A C 1
ATOM 855 O O . VAL A 1 112 ? -1.872 10.699 10.379 1.00 90.56 112 VAL A O 1
ATOM 858 N N . PHE A 1 113 ? -3.899 11.160 9.522 1.00 90.31 113 PHE A N 1
ATOM 859 C CA . PHE A 1 113 ? -3.518 10.888 8.141 1.00 90.31 113 PHE A CA 1
ATOM 860 C C . PHE A 1 113 ? -2.471 11.888 7.629 1.00 90.31 113 PHE A C 1
ATOM 862 O O . PHE A 1 113 ? -1.510 11.481 6.983 1.00 90.31 113 PHE A O 1
ATOM 869 N N . GLY A 1 114 ? -2.599 13.175 7.963 1.00 90.75 114 GLY A N 1
ATOM 870 C CA . GLY A 1 114 ? -1.638 14.214 7.587 1.00 90.75 114 GLY A CA 1
ATOM 871 C C . GLY A 1 114 ? -0.236 13.984 8.158 1.00 90.75 114 GLY A C 1
ATOM 872 O O . GLY A 1 114 ? 0.753 14.090 7.426 1.00 90.75 114 GLY A O 1
ATOM 873 N N . ILE A 1 115 ? -0.138 13.595 9.433 1.00 93.00 115 ILE A N 1
ATOM 874 C CA . ILE A 1 115 ? 1.143 13.239 10.066 1.00 93.00 115 ILE A CA 1
ATOM 875 C C . ILE A 1 115 ? 1.743 12.011 9.372 1.00 93.00 115 ILE A C 1
ATOM 877 O O . ILE A 1 115 ? 2.908 12.031 8.973 1.00 93.00 115 ILE A O 1
ATOM 881 N N . SER A 1 116 ? 0.937 10.967 9.156 1.00 90.88 116 SER A N 1
ATOM 882 C CA . SER A 1 116 ? 1.383 9.756 8.459 1.00 90.88 116 SER A CA 1
ATOM 883 C C . SER A 1 116 ? 1.861 10.045 7.032 1.00 90.88 116 SER A C 1
ATOM 885 O O . SER A 1 116 ? 2.873 9.496 6.603 1.00 90.88 116 SER A O 1
ATOM 887 N N . ASN A 1 117 ? 1.153 10.898 6.291 1.00 91.19 117 ASN A N 1
ATOM 888 C CA . ASN A 1 117 ? 1.498 11.237 4.915 1.00 91.19 117 ASN A CA 1
ATOM 889 C C . ASN A 1 117 ? 2.784 12.073 4.839 1.00 91.19 117 ASN A C 1
ATOM 891 O O . ASN A 1 117 ? 3.601 11.845 3.957 1.00 91.19 117 ASN A O 1
ATOM 895 N N . THR A 1 118 ? 3.007 12.977 5.798 1.00 92.75 118 THR A N 1
ATOM 896 C CA . THR A 1 118 ? 4.269 13.731 5.911 1.00 92.75 118 THR A CA 1
ATOM 897 C C . THR A 1 118 ? 5.468 12.804 6.118 1.00 92.75 118 THR A C 1
ATOM 899 O O . THR A 1 118 ? 6.521 13.004 5.523 1.00 92.75 118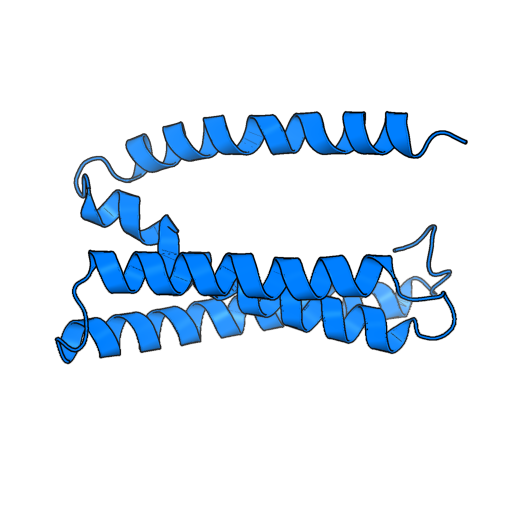 THR A O 1
ATOM 902 N N . LEU A 1 119 ? 5.320 11.755 6.932 1.00 92.19 119 LEU A N 1
ATOM 903 C CA . LEU A 1 119 ? 6.379 10.755 7.092 1.00 92.19 119 LEU A CA 1
ATOM 904 C C . LEU A 1 119 ? 6.561 9.907 5.823 1.00 92.19 119 LEU A C 1
ATOM 906 O O . LEU A 1 119 ? 7.688 9.571 5.465 1.00 92.19 119 LEU A O 1
ATOM 910 N N . ALA A 1 120 ? 5.471 9.595 5.117 1.00 88.38 120 ALA A N 1
ATOM 911 C CA . ALA A 1 120 ? 5.504 8.815 3.881 1.00 88.38 120 ALA A CA 1
ATOM 912 C C . ALA A 1 120 ? 6.134 9.565 2.690 1.00 88.38 120 ALA A C 1
ATOM 914 O O . ALA A 1 120 ? 6.708 8.928 1.805 1.00 88.38 120 ALA A O 1
ATOM 915 N N . THR A 1 121 ? 6.074 10.899 2.653 1.00 91.38 121 THR A N 1
ATOM 916 C CA . THR A 1 121 ? 6.682 11.692 1.571 1.00 91.38 121 THR A CA 1
ATOM 917 C C . THR A 1 121 ? 8.203 11.788 1.672 1.00 91.38 121 THR A C 1
ATOM 919 O O . THR A 1 121 ? 8.850 11.976 0.644 1.00 91.38 121 THR A O 1
ATOM 922 N N . ILE A 1 122 ? 8.800 11.593 2.855 1.00 93.25 122 ILE A N 1
ATOM 923 C CA . ILE A 1 122 ? 10.262 11.640 3.040 1.00 93.25 122 ILE A CA 1
ATOM 924 C C . ILE A 1 122 ? 10.979 10.599 2.148 1.00 93.25 122 ILE A C 1
ATOM 926 O O . ILE A 1 122 ? 11.832 10.999 1.353 1.00 93.25 122 ILE A O 1
ATOM 930 N N . PRO A 1 123 ? 10.623 9.294 2.168 1.00 89.31 123 PRO A N 1
ATOM 931 C CA . PRO A 1 123 ? 11.147 8.323 1.202 1.00 89.31 123 PRO A CA 1
ATOM 932 C C . PRO A 1 123 ? 10.872 8.697 -0.258 1.00 89.31 123 PRO A C 1
ATOM 934 O O . PRO A 1 123 ? 11.711 8.449 -1.121 1.00 89.31 123 PRO A O 1
ATOM 937 N N . GLY A 1 124 ? 9.719 9.314 -0.537 1.00 87.94 124 GLY A N 1
ATOM 938 C CA . GLY A 1 124 ? 9.359 9.787 -1.874 1.00 87.94 124 GLY A CA 1
ATOM 939 C C . GLY A 1 124 ? 10.331 10.841 -2.407 1.00 87.94 124 GLY A C 1
ATOM 940 O O . GLY A 1 124 ? 10.685 10.795 -3.580 1.00 87.94 124 GLY A O 1
ATOM 941 N N . ILE A 1 125 ? 10.823 11.724 -1.535 1.00 91.62 125 ILE A N 1
ATOM 942 C CA . ILE A 1 125 ? 11.849 12.720 -1.869 1.00 91.62 125 ILE A CA 1
ATOM 943 C C . ILE A 1 125 ? 13.213 12.054 -2.043 1.00 91.62 125 ILE A C 1
ATOM 945 O O . ILE A 1 125 ? 13.918 12.379 -2.986 1.00 91.62 125 ILE A O 1
ATOM 949 N N . ILE A 1 126 ? 13.590 11.123 -1.163 1.00 92.75 126 ILE A N 1
ATOM 950 C CA . ILE A 1 126 ? 14.926 10.500 -1.169 1.00 92.75 126 ILE A CA 1
ATOM 951 C C . ILE A 1 126 ? 15.097 9.517 -2.342 1.00 92.75 126 ILE A C 1
ATOM 953 O O . ILE A 1 126 ? 16.188 9.404 -2.902 1.00 92.75 126 ILE A O 1
ATOM 957 N N . SER A 1 127 ? 14.031 8.816 -2.740 1.00 89.62 127 SER A N 1
ATOM 958 C CA . SER A 1 127 ? 14.106 7.717 -3.712 1.00 89.62 127 SER A CA 1
ATOM 959 C C . SER A 1 127 ? 14.717 8.084 -5.075 1.00 89.62 127 SER A C 1
ATOM 961 O O . SER A 1 127 ? 15.580 7.327 -5.524 1.00 89.62 127 SER A O 1
ATOM 963 N N . PRO A 1 128 ? 14.399 9.223 -5.729 1.00 88.69 128 PRO A N 1
ATOM 964 C CA . PRO A 1 128 ? 14.981 9.556 -7.025 1.00 88.69 128 PRO A CA 1
ATOM 965 C C . PRO A 1 128 ? 16.469 9.905 -6.919 1.00 88.69 128 PRO A C 1
ATOM 967 O O . PRO A 1 128 ? 17.217 9.588 -7.837 1.00 88.69 128 PRO A O 1
ATOM 970 N N . TYR A 1 129 ? 16.923 10.491 -5.800 1.00 90.06 129 TYR A N 1
ATOM 971 C CA . TYR A 1 129 ? 18.349 10.771 -5.576 1.00 90.06 129 TYR A CA 1
ATOM 972 C C . TYR A 1 129 ? 19.162 9.482 -5.469 1.00 90.06 129 TYR A C 1
ATOM 974 O O . TYR A 1 129 ? 20.223 9.366 -6.076 1.00 90.06 129 TYR A O 1
ATOM 982 N N . VAL A 1 130 ? 18.646 8.496 -4.729 1.00 90.19 130 VAL A N 1
ATOM 983 C CA . VAL A 1 130 ? 19.301 7.187 -4.587 1.00 90.19 130 VAL A CA 1
ATOM 984 C C . VAL A 1 130 ? 19.313 6.441 -5.920 1.00 90.19 130 VAL A C 1
ATOM 986 O O . VAL A 1 130 ? 20.350 5.912 -6.311 1.00 90.19 130 VAL A O 1
ATOM 989 N N . VAL A 1 131 ? 18.188 6.423 -6.644 1.00 87.69 131 VAL A N 1
ATOM 990 C CA . VAL A 1 131 ? 18.117 5.796 -7.974 1.00 87.69 131 VAL A CA 1
ATOM 991 C C . VAL A 1 131 ? 19.067 6.486 -8.953 1.00 87.69 131 VAL A C 1
ATOM 993 O O . VAL A 1 131 ? 19.768 5.792 -9.684 1.00 87.69 131 VAL A O 1
ATOM 996 N N . GLY A 1 132 ? 19.145 7.819 -8.934 1.00 85.62 132 GLY A N 1
ATOM 997 C CA . GLY A 1 132 ? 20.089 8.591 -9.742 1.00 85.62 132 GLY A CA 1
ATOM 998 C C . GLY A 1 132 ? 21.538 8.193 -9.469 1.00 85.62 132 GLY A C 1
ATOM 999 O O . GLY A 1 132 ? 22.228 7.788 -10.396 1.00 85.62 132 GLY A O 1
ATOM 1000 N N . ALA A 1 133 ? 21.960 8.185 -8.202 1.00 89.31 133 ALA A N 1
ATOM 1001 C CA . ALA A 1 133 ? 23.321 7.802 -7.814 1.00 89.31 133 ALA A CA 1
ATOM 1002 C C . ALA A 1 133 ? 23.678 6.340 -8.159 1.00 89.31 133 ALA A C 1
ATOM 1004 O O . ALA A 1 133 ? 24.833 6.033 -8.436 1.00 89.31 133 ALA A O 1
ATOM 1005 N N . LEU A 1 134 ? 22.703 5.424 -8.137 1.00 85.94 134 LEU A N 1
ATOM 1006 C CA . LEU A 1 134 ? 22.910 4.014 -8.499 1.00 85.94 134 LEU A CA 1
ATOM 1007 C C . LEU A 1 134 ? 22.903 3.764 -10.014 1.00 85.94 134 LEU A C 1
ATOM 1009 O O . LEU A 1 134 ? 23.484 2.780 -10.471 1.00 85.94 134 LEU A O 1
ATOM 1013 N N . THR A 1 135 ? 22.207 4.609 -10.775 1.00 81.56 135 THR A N 1
ATOM 1014 C CA . THR A 1 135 ? 22.033 4.458 -12.230 1.00 81.56 135 THR A CA 1
ATOM 1015 C C . THR A 1 135 ? 23.021 5.323 -13.016 1.00 81.56 135 THR A C 1
ATOM 1017 O O . THR A 1 135 ? 23.088 5.194 -14.235 1.00 81.56 135 THR A O 1
ATOM 1020 N N . GLU A 1 136 ? 23.802 6.174 -12.343 1.00 56.91 136 GLU A N 1
ATOM 1021 C CA . GLU A 1 136 ? 24.830 7.009 -12.964 1.00 56.91 136 GLU A CA 1
ATOM 1022 C C . GLU A 1 136 ? 25.930 6.134 -13.602 1.00 56.91 136 GLU A C 1
ATOM 1024 O O . GLU A 1 136 ? 26.819 5.589 -12.941 1.00 56.91 136 GLU A O 1
ATOM 1029 N N . LYS A 1 137 ? 25.816 5.980 -14.922 1.00 44.16 137 LYS A N 1
ATOM 1030 C CA . LYS A 1 137 ? 26.849 5.594 -15.881 1.00 44.16 137 LYS A CA 1
ATOM 1031 C C . LYS A 1 137 ? 26.736 6.508 -17.090 1.00 44.16 137 LYS A C 1
ATOM 1033 O O . LYS A 1 137 ? 25.588 6.738 -17.529 1.00 44.16 137 LYS A O 1
#

Sequence (137 aa):
MDEVLKFNIKSNGFLSALPYIGLWLNINISGIIADVIIRKKLLTTTNTRKLFNILGNLLPAIFVLSLAFMTCRLKYVAVVLLTIGVAFHGCCFGGGYLLVANDIAPAYTGIVFGISNTLATIPGIISPYVVGALTEK

Secondary structure (DSSP, 8-state):
-HHHH---HHHHHHHHHHHHHHHHHHHHHHHHHHHHHHHTTSS-HHHHHHHHHHHHHHHHHHHHHHHHT--TT-HHHHHHHHHHHHHHHTHHHHTSGGGHHHHH-GGGHHHHHHHHHHHHHHHHHHHHHHHHHHH--

Foldseek 3Di:
DCVQQVDDPVVVVVLVCLLVVLLVVLLQVLLVVLVVCVVVVVDPLVVQQVVLQCQLPVQLVVLVVVLVPDDNVPVVVNSVSNSVSSSSNSSCNNGYDLCVLCVPCVPCSVVVVVVVVVVVCVCVVVVVVVVCVVVPD